Protein AF-A0A2N9W013-F1 (afdb_monomer_lite)

Sequence (113 aa):
MRNRLTITTALVATALLSAVASTSAQIPTTDSAQQPAQPAQKLNPGECGAAGRGCATDREQEYMHLGYKLLPQASSSAIANYAHACATKPAWRNDCEKNPSVILQRLGLTTED

Structure (mmCIF, N/CA/C/O backbone):
data_AF-A0A2N9W013-F1
#
_entry.id   AF-A0A2N9W013-F1
#
loop_
_atom_site.group_PDB
_atom_site.id
_atom_site.type_symbol
_atom_site.label_atom_id
_atom_site.label_alt_id
_atom_site.label_comp_id
_atom_site.label_asym_id
_atom_site.label_entity_id
_atom_site.label_seq_id
_atom_site.pdbx_PDB_ins_code
_atom_site.Cartn_x
_atom_site.Cartn_y
_atom_site.Cartn_z
_atom_site.occupancy
_atom_site.B_iso_or_equiv
_atom_site.auth_seq_id
_atom_site.auth_comp_id
_atom_site.auth_asym_id
_atom_site.auth_atom_id
_atom_site.pdbx_PDB_model_num
ATOM 1 N N . MET A 1 1 ? -17.026 -49.841 33.588 1.00 40.12 1 MET A N 1
ATOM 2 C CA . MET A 1 1 ? -15.990 -50.482 34.426 1.00 40.12 1 MET A CA 1
ATOM 3 C C . MET A 1 1 ? -14.643 -49.899 34.029 1.00 40.12 1 MET A C 1
ATOM 5 O O . MET A 1 1 ? -14.437 -49.634 32.854 1.00 40.12 1 MET A O 1
ATOM 9 N N . ARG A 1 2 ? -13.816 -49.574 35.024 1.00 47.81 2 ARG A N 1
ATOM 10 C CA . ARG A 1 2 ? -12.537 -48.856 34.911 1.00 47.81 2 ARG A CA 1
ATOM 11 C C . ARG A 1 2 ? -11.520 -49.664 34.096 1.00 47.81 2 ARG A C 1
ATOM 13 O O . ARG A 1 2 ? -11.419 -50.859 34.331 1.00 47.81 2 ARG A O 1
ATOM 20 N N . ASN A 1 3 ? -10.700 -48.999 33.279 1.00 42.66 3 ASN A N 1
ATOM 21 C CA . ASN A 1 3 ? -9.255 -49.210 33.357 1.00 42.66 3 ASN A CA 1
ATOM 22 C C . ASN A 1 3 ? -8.462 -48.003 32.844 1.00 42.66 3 ASN A C 1
ATOM 24 O O . ASN A 1 3 ? -8.784 -47.394 31.830 1.00 42.66 3 ASN A O 1
ATOM 28 N N . ARG A 1 4 ? -7.476 -47.637 33.662 1.00 52.12 4 ARG A N 1
ATOM 29 C CA . ARG A 1 4 ? -6.592 -46.473 33.585 1.00 52.12 4 ARG A CA 1
ATOM 30 C C . ARG A 1 4 ? -5.421 -46.773 32.651 1.00 52.12 4 ARG A C 1
ATOM 32 O O . ARG A 1 4 ? -4.990 -47.917 32.620 1.00 52.12 4 ARG A O 1
ATOM 39 N N . LEU A 1 5 ? -4.796 -45.743 32.081 1.00 49.34 5 LEU A N 1
ATOM 40 C CA . LEU A 1 5 ? -3.336 -45.656 32.147 1.00 49.34 5 LEU A CA 1
ATOM 41 C C . LEU A 1 5 ? -2.884 -44.190 32.161 1.00 49.34 5 LEU A C 1
ATOM 43 O O . LEU A 1 5 ? -2.965 -43.455 31.184 1.00 49.34 5 LEU A O 1
ATOM 47 N N . THR A 1 6 ? -2.462 -43.791 33.350 1.00 50.62 6 THR A N 1
ATOM 48 C CA . THR A 1 6 ? -1.704 -42.599 33.709 1.00 50.62 6 THR A CA 1
ATOM 49 C C . THR A 1 6 ? -0.305 -42.688 33.096 1.00 50.62 6 THR A C 1
ATOM 51 O O . THR A 1 6 ? 0.375 -43.686 33.318 1.00 50.62 6 THR A O 1
ATOM 54 N N . ILE A 1 7 ? 0.160 -41.640 32.413 1.00 54.44 7 ILE A N 1
ATOM 55 C CA . ILE A 1 7 ? 1.596 -41.408 32.203 1.00 54.44 7 ILE A CA 1
ATOM 56 C C . ILE A 1 7 ? 1.935 -40.068 32.848 1.00 54.44 7 ILE A C 1
ATOM 58 O O . ILE A 1 7 ? 1.815 -38.996 32.267 1.00 54.44 7 ILE A O 1
ATOM 62 N N . THR A 1 8 ? 2.297 -40.171 34.119 1.00 50.41 8 THR A N 1
ATOM 63 C CA . THR A 1 8 ? 3.114 -39.217 34.858 1.00 50.41 8 THR A CA 1
ATOM 64 C C . THR A 1 8 ? 4.575 -39.529 34.559 1.00 50.41 8 THR A C 1
ATOM 66 O O . THR A 1 8 ? 5.040 -40.608 34.920 1.00 50.41 8 THR A O 1
ATOM 69 N N . THR A 1 9 ? 5.312 -38.587 33.977 1.00 52.22 9 THR A N 1
ATOM 70 C CA . THR A 1 9 ? 6.778 -38.570 34.052 1.00 52.22 9 THR A CA 1
ATOM 71 C C . THR A 1 9 ? 7.242 -37.211 34.540 1.00 52.22 9 THR A C 1
ATOM 73 O O . THR A 1 9 ? 6.794 -36.164 34.078 1.00 52.22 9 THR A O 1
ATOM 76 N N . ALA A 1 10 ? 8.079 -37.293 35.564 1.00 48.72 10 ALA A N 1
ATOM 77 C CA . ALA A 1 10 ? 8.488 -36.251 36.473 1.00 48.72 10 ALA A CA 1
ATOM 78 C C . ALA A 1 10 ? 9.686 -35.438 35.955 1.00 48.72 10 ALA A C 1
ATOM 80 O O . ALA A 1 10 ? 10.535 -35.959 35.240 1.00 48.72 10 ALA A O 1
ATOM 81 N N . LEU A 1 11 ? 9.722 -34.177 36.398 1.00 50.41 11 LEU A N 1
ATOM 82 C CA . LEU A 1 11 ? 10.877 -33.425 36.909 1.00 50.41 11 LEU A CA 1
ATOM 83 C C . LEU A 1 11 ? 12.265 -33.728 36.318 1.00 50.41 11 LEU A C 1
ATOM 85 O O . LEU A 1 11 ? 12.888 -34.719 36.683 1.00 50.41 11 LEU A O 1
ATOM 89 N N . VAL A 1 12 ? 12.843 -32.729 35.644 1.00 49.31 12 VAL A N 1
ATOM 90 C CA . VAL A 1 12 ? 14.230 -32.329 35.931 1.00 49.31 12 VAL A CA 1
ATOM 91 C C . VAL A 1 12 ? 14.276 -30.811 36.081 1.00 49.31 12 VAL A C 1
ATOM 93 O O . VAL A 1 12 ? 14.090 -30.056 35.131 1.00 49.31 12 VAL A O 1
ATOM 96 N N . ALA A 1 13 ? 14.482 -30.388 37.325 1.00 52.94 13 ALA A N 1
ATOM 97 C CA . ALA A 1 13 ? 14.834 -29.035 37.697 1.00 52.94 13 ALA A CA 1
ATOM 98 C C . ALA A 1 13 ? 16.330 -28.824 37.440 1.00 52.94 13 ALA A C 1
ATOM 100 O O . ALA A 1 13 ? 17.157 -29.554 37.980 1.00 52.94 13 ALA A O 1
ATOM 101 N N . THR A 1 14 ? 16.679 -27.784 36.694 1.00 51.59 14 THR A N 1
ATOM 102 C CA . THR A 1 14 ? 18.012 -27.179 36.765 1.00 51.59 14 THR A CA 1
ATOM 103 C C . THR A 1 14 ? 17.839 -25.683 36.935 1.00 51.59 14 THR A C 1
ATOM 105 O O . THR A 1 14 ? 17.686 -24.930 35.977 1.00 51.59 14 THR A O 1
ATOM 108 N N . ALA A 1 15 ? 17.814 -25.283 38.204 1.00 54.19 15 ALA A N 1
ATOM 109 C CA . ALA A 1 15 ? 18.022 -23.917 38.632 1.00 54.19 15 ALA A CA 1
ATOM 110 C C . ALA A 1 15 ? 19.496 -23.556 38.400 1.00 54.19 15 ALA A C 1
ATOM 112 O O . ALA A 1 15 ? 20.383 -24.170 38.988 1.00 54.19 15 ALA A O 1
ATOM 113 N N . LEU A 1 16 ? 19.757 -22.554 37.564 1.00 57.81 16 LEU A N 1
ATOM 114 C CA . LEU A 1 16 ? 21.046 -21.870 37.512 1.00 57.81 16 LEU A CA 1
ATOM 115 C C . LEU A 1 16 ? 20.818 -20.426 37.960 1.00 57.81 16 LEU A C 1
ATOM 117 O O . LEU A 1 16 ? 20.521 -19.540 37.162 1.00 57.81 16 LEU A O 1
ATOM 121 N N . LEU A 1 17 ? 20.917 -20.216 39.277 1.00 50.84 17 LEU A N 1
ATOM 122 C CA . LEU A 1 17 ? 21.026 -18.891 39.880 1.00 50.84 17 LEU A CA 1
ATOM 123 C C . LEU A 1 17 ? 22.395 -18.315 39.514 1.00 50.84 17 LEU A C 1
ATOM 125 O O . LEU A 1 17 ? 23.407 -18.670 40.114 1.00 50.84 17 LEU A O 1
ATOM 129 N N . SER A 1 18 ? 22.420 -17.405 38.546 1.00 47.75 18 SER A N 1
ATOM 130 C CA . SER A 1 18 ? 23.581 -16.550 38.305 1.00 47.75 18 SER A CA 1
ATOM 131 C C . SER A 1 18 ? 23.369 -15.250 39.073 1.00 47.75 18 SER A C 1
ATOM 133 O O . SER A 1 18 ? 22.700 -14.335 38.598 1.00 47.75 18 SER A O 1
ATOM 135 N N . ALA A 1 19 ? 23.888 -15.194 40.299 1.00 52.81 19 ALA A N 1
ATOM 136 C CA . ALA A 1 19 ? 23.973 -13.965 41.073 1.00 52.81 19 ALA A CA 1
ATOM 137 C C . ALA A 1 19 ? 25.055 -13.071 40.452 1.00 52.81 19 ALA A C 1
ATOM 139 O O . ALA A 1 19 ? 26.245 -13.275 40.681 1.00 52.81 19 ALA A O 1
ATOM 140 N N . VAL A 1 20 ? 24.646 -12.092 39.645 1.00 57.06 20 VAL A N 1
ATOM 141 C CA . VAL A 1 20 ? 25.534 -11.008 39.216 1.00 57.06 20 VAL A CA 1
ATOM 142 C C . VAL A 1 20 ? 25.415 -9.863 40.216 1.00 57.06 20 VAL A C 1
ATOM 144 O O . VAL A 1 20 ? 24.344 -9.296 40.433 1.00 57.06 20 VAL A O 1
ATOM 147 N N . ALA A 1 21 ? 26.527 -9.583 40.891 1.00 46.81 21 ALA A N 1
ATOM 148 C CA . ALA A 1 21 ? 26.659 -8.501 41.850 1.00 46.81 21 ALA A CA 1
ATOM 149 C C . ALA A 1 21 ? 26.304 -7.164 41.184 1.00 46.81 21 ALA A C 1
ATOM 151 O O . ALA A 1 21 ? 26.926 -6.755 40.206 1.00 46.81 21 ALA A O 1
ATOM 152 N N . SER A 1 22 ? 25.284 -6.493 41.718 1.00 50.09 22 SER A N 1
ATOM 153 C CA . SER A 1 22 ? 24.893 -5.148 41.306 1.00 50.09 22 SER A CA 1
ATOM 154 C C . SER A 1 22 ? 25.836 -4.136 41.953 1.00 50.09 22 SER A C 1
ATOM 156 O O . SER A 1 22 ? 25.608 -3.688 43.074 1.00 50.09 22 SER A O 1
ATOM 158 N N . THR A 1 23 ? 26.921 -3.782 41.269 1.00 50.28 23 THR A N 1
ATOM 159 C CA . THR A 1 23 ? 27.670 -2.561 41.573 1.00 50.28 23 THR A CA 1
ATOM 160 C C . THR A 1 23 ? 26.926 -1.385 40.950 1.00 50.28 23 THR A C 1
ATOM 162 O O . THR A 1 23 ? 26.988 -1.142 39.748 1.00 50.28 23 THR A O 1
ATOM 165 N N . SER A 1 24 ? 26.184 -0.655 41.781 1.00 51.12 24 SER A N 1
ATOM 166 C CA . SER A 1 24 ? 25.549 0.613 41.428 1.00 51.12 24 SER A CA 1
ATOM 167 C C . SER A 1 24 ? 26.618 1.687 41.203 1.00 51.12 24 SER A C 1
ATOM 169 O O . SER A 1 24 ? 26.921 2.481 42.094 1.00 51.12 24 SER A O 1
ATOM 171 N N . ALA A 1 25 ? 27.211 1.695 40.011 1.00 46.16 25 ALA A N 1
ATOM 172 C CA . ALA A 1 25 ? 27.908 2.858 39.490 1.00 46.16 25 ALA A CA 1
ATOM 173 C C . ALA A 1 25 ? 26.845 3.851 39.007 1.00 46.16 25 ALA A C 1
ATOM 175 O O . ALA A 1 25 ? 26.058 3.569 38.108 1.00 46.16 25 ALA A O 1
ATOM 176 N N . GLN A 1 26 ? 26.790 4.994 39.678 1.00 53.44 26 GLN A N 1
ATOM 177 C CA . GLN A 1 26 ? 25.926 6.117 39.355 1.00 53.44 26 GLN A CA 1
ATOM 178 C C . GLN A 1 26 ? 26.350 6.670 37.986 1.00 53.44 26 GLN A C 1
ATOM 180 O O . GLN A 1 26 ? 27.456 7.191 37.854 1.00 53.44 26 GLN A O 1
ATOM 185 N N . ILE A 1 27 ? 25.494 6.537 36.969 1.00 50.66 27 ILE A N 1
ATOM 186 C CA . ILE A 1 27 ? 25.704 7.138 35.645 1.00 50.66 27 ILE A CA 1
ATOM 187 C C . ILE A 1 27 ? 24.658 8.249 35.477 1.00 50.66 27 ILE A C 1
ATOM 189 O O . ILE A 1 27 ? 23.470 7.987 35.681 1.00 50.66 27 ILE A O 1
ATOM 193 N N . PRO A 1 28 ? 25.065 9.487 35.146 1.00 45.00 28 PRO A N 1
ATOM 194 C CA . PRO A 1 28 ? 24.141 10.590 34.924 1.00 45.00 28 PRO A CA 1
ATOM 195 C C . PRO A 1 28 ? 23.187 10.272 33.766 1.00 45.00 28 PRO A C 1
ATOM 197 O O . PRO A 1 28 ? 23.609 9.946 32.658 1.00 45.00 28 PRO A O 1
ATOM 200 N N . THR A 1 29 ? 21.888 10.390 34.034 1.00 48.28 29 THR A N 1
ATOM 201 C CA . THR A 1 29 ? 20.798 10.318 33.058 1.00 48.28 29 THR A CA 1
ATOM 202 C C . THR A 1 29 ? 20.971 11.390 31.987 1.00 48.28 29 THR A C 1
ATOM 204 O O . THR A 1 29 ? 20.630 12.551 32.197 1.00 48.28 29 THR A O 1
ATOM 207 N N . THR A 1 30 ? 21.472 10.981 30.826 1.00 47.69 30 THR A N 1
ATOM 208 C CA . THR A 1 30 ? 21.215 11.651 29.549 1.00 47.69 30 THR A CA 1
ATOM 209 C C . THR A 1 30 ? 20.555 10.603 28.660 1.00 47.69 30 THR A C 1
ATOM 211 O O . THR A 1 30 ? 21.217 9.923 27.883 1.00 47.69 30 THR A O 1
ATOM 214 N N . ASP A 1 31 ? 19.256 10.376 28.873 1.00 45.41 31 ASP A N 1
ATOM 215 C CA . ASP A 1 31 ? 18.472 9.414 28.095 1.00 45.41 31 ASP A CA 1
ATOM 216 C C . ASP A 1 31 ? 18.108 10.045 26.746 1.00 45.41 31 ASP A C 1
ATOM 218 O O . ASP A 1 31 ? 17.070 10.663 26.529 1.00 45.41 31 ASP A O 1
ATOM 222 N N . SER A 1 32 ? 19.069 9.990 25.841 1.00 49.66 32 SER A N 1
ATOM 223 C CA . SER A 1 32 ? 18.819 9.909 24.414 1.00 49.66 32 SER A CA 1
ATOM 224 C C . SER A 1 32 ? 19.595 8.683 23.993 1.00 49.66 32 SER A C 1
ATOM 226 O O . SER A 1 32 ? 20.814 8.742 23.854 1.00 49.66 32 SER A O 1
ATOM 228 N N . ALA A 1 33 ? 18.912 7.542 23.897 1.00 52.88 33 ALA A N 1
ATOM 229 C CA . ALA A 1 33 ? 19.487 6.325 23.350 1.00 52.88 33 ALA A CA 1
ATOM 230 C C . ALA A 1 33 ? 19.952 6.621 21.915 1.00 52.88 33 ALA A C 1
ATOM 232 O O . ALA A 1 33 ? 19.189 6.538 20.953 1.00 52.88 33 ALA A O 1
ATOM 233 N N . GLN A 1 34 ? 21.207 7.048 21.780 1.00 52.38 34 GLN A N 1
ATOM 234 C CA . GLN A 1 34 ? 21.865 7.254 20.505 1.00 52.38 34 GLN A CA 1
ATOM 235 C C . GLN A 1 34 ? 22.004 5.885 19.854 1.00 52.38 34 GLN A C 1
ATOM 237 O O . GLN A 1 34 ? 22.901 5.103 20.166 1.00 52.38 34 GLN A O 1
ATOM 242 N N . GLN A 1 35 ? 21.068 5.597 18.951 1.00 61.56 35 GLN A N 1
ATOM 243 C CA . GLN A 1 35 ? 21.214 4.542 17.966 1.00 6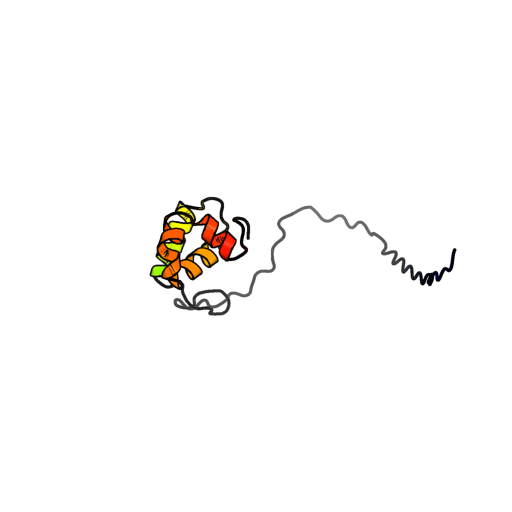1.56 35 GLN A CA 1
ATOM 244 C C . GLN A 1 35 ? 22.607 4.693 17.330 1.00 61.56 35 GLN A C 1
ATOM 246 O O . GLN A 1 35 ? 22.950 5.812 16.931 1.00 61.56 35 GLN A O 1
ATOM 251 N N . PRO A 1 36 ? 23.433 3.627 17.271 1.00 63.97 36 PRO A N 1
ATOM 252 C CA . PRO A 1 36 ? 24.758 3.706 16.675 1.00 63.97 36 PRO A CA 1
ATOM 253 C C . PRO A 1 36 ? 24.654 4.369 15.306 1.00 63.97 36 PRO A C 1
ATOM 255 O O . PRO A 1 36 ? 23.837 3.952 14.480 1.00 63.97 36 PRO A O 1
ATOM 258 N N . ALA A 1 37 ? 25.436 5.428 15.092 1.00 67.12 37 ALA A N 1
ATOM 259 C CA . ALA A 1 37 ? 25.451 6.133 13.822 1.00 67.12 37 ALA A CA 1
ATOM 260 C C . ALA A 1 37 ? 25.743 5.113 12.717 1.00 67.12 37 ALA A C 1
ATOM 262 O O . ALA A 1 37 ? 26.807 4.489 12.704 1.00 67.12 37 ALA A O 1
ATOM 263 N N . GLN A 1 38 ? 24.776 4.899 11.821 1.00 66.94 38 GLN A N 1
ATOM 264 C CA . GLN A 1 38 ? 25.024 4.061 10.659 1.00 66.94 38 GLN A CA 1
ATOM 265 C C . GLN A 1 38 ? 26.154 4.709 9.846 1.00 66.94 38 GLN A C 1
ATOM 267 O O . GLN A 1 38 ? 26.166 5.938 9.710 1.00 66.94 38 GLN A O 1
ATOM 272 N N . PRO A 1 39 ? 27.119 3.925 9.329 1.00 70.00 39 PRO A N 1
ATOM 273 C CA . PRO A 1 39 ? 28.163 4.452 8.461 1.00 70.00 39 PRO A CA 1
ATOM 274 C C . PRO A 1 39 ? 27.531 5.274 7.341 1.00 70.00 39 PRO A C 1
ATOM 276 O O . PRO A 1 39 ? 26.496 4.872 6.810 1.00 70.00 39 PRO A O 1
ATOM 279 N N . ALA A 1 40 ? 28.143 6.405 6.984 1.00 64.06 40 ALA A N 1
ATOM 280 C CA . ALA A 1 40 ? 27.663 7.250 5.898 1.00 64.06 40 ALA A CA 1
ATOM 281 C C . ALA A 1 40 ? 27.572 6.423 4.606 1.00 64.06 40 ALA A C 1
ATOM 283 O O . ALA A 1 40 ? 28.575 6.137 3.949 1.00 64.06 40 ALA A O 1
ATOM 284 N N . GLN A 1 41 ? 26.358 5.997 4.268 1.00 62.97 41 GLN A N 1
ATOM 285 C CA . GLN A 1 41 ? 26.071 5.308 3.024 1.00 62.97 41 GLN A CA 1
ATOM 286 C C . GLN A 1 41 ? 26.202 6.353 1.916 1.00 62.97 41 GLN A C 1
ATOM 288 O O . GLN A 1 41 ? 25.543 7.394 1.957 1.00 62.97 41 GLN A O 1
ATOM 293 N N . LYS A 1 42 ? 27.075 6.107 0.933 1.00 62.38 42 LYS A N 1
ATOM 294 C CA . LYS A 1 42 ? 27.063 6.863 -0.324 1.00 62.38 42 LYS A CA 1
ATOM 295 C C . LYS A 1 42 ? 25.763 6.519 -1.049 1.00 62.38 42 LYS A C 1
ATOM 297 O O . LYS A 1 42 ? 25.737 5.587 -1.838 1.00 62.38 42 LYS A O 1
ATOM 302 N N . LEU A 1 43 ? 24.692 7.230 -0.714 1.00 59.16 43 LEU A N 1
ATOM 303 C CA . LEU A 1 43 ? 23.402 7.124 -1.383 1.00 59.16 43 LEU A CA 1
ATOM 304 C C . LEU A 1 43 ? 23.576 7.690 -2.793 1.00 59.16 43 LEU A C 1
ATOM 306 O O . LEU A 1 43 ? 23.749 8.901 -2.955 1.00 59.16 43 LEU A O 1
ATOM 310 N N . ASN A 1 44 ? 23.592 6.829 -3.810 1.00 61.81 44 ASN A N 1
ATOM 311 C CA . ASN A 1 44 ? 23.601 7.312 -5.185 1.00 61.81 44 ASN A CA 1
ATOM 312 C C . ASN A 1 44 ? 22.242 7.979 -5.486 1.00 61.81 44 ASN A C 1
ATOM 314 O O . ASN A 1 44 ? 21.203 7.407 -5.151 1.00 61.81 44 ASN A O 1
ATOM 318 N N . PRO A 1 45 ? 22.206 9.165 -6.121 1.00 53.66 45 PRO A N 1
ATOM 319 C CA . PRO A 1 45 ? 20.963 9.806 -6.548 1.00 53.66 45 PRO A CA 1
ATOM 320 C C . PRO A 1 45 ? 20.331 8.977 -7.677 1.00 53.66 45 PRO A C 1
ATOM 322 O O . PRO A 1 45 ? 20.642 9.153 -8.850 1.00 53.66 45 PRO A O 1
ATOM 325 N N . GLY A 1 46 ? 19.509 8.000 -7.297 1.00 60.97 46 GLY A N 1
ATOM 326 C CA . GLY A 1 46 ? 18.956 6.960 -8.171 1.00 60.97 46 GLY A CA 1
ATOM 327 C C . GLY A 1 46 ? 18.848 5.588 -7.496 1.00 60.97 46 GLY A C 1
ATOM 328 O O . GLY A 1 46 ? 18.155 4.710 -8.001 1.00 60.97 46 GLY A O 1
ATOM 329 N N . GLU A 1 47 ? 19.491 5.393 -6.344 1.00 64.50 47 GLU A N 1
ATOM 330 C CA . GLU A 1 47 ? 19.283 4.213 -5.509 1.00 64.50 47 GLU A CA 1
ATOM 331 C C . GLU A 1 47 ? 18.059 4.410 -4.627 1.00 64.50 47 GLU A C 1
ATOM 333 O O . GLU A 1 47 ? 17.989 5.337 -3.821 1.00 64.50 47 GLU A O 1
ATOM 338 N N . CYS A 1 48 ? 17.083 3.522 -4.778 1.00 69.06 48 CYS A N 1
ATOM 339 C CA . CYS A 1 48 ? 15.833 3.613 -4.047 1.00 69.06 48 CYS A CA 1
ATOM 340 C C . CYS A 1 48 ? 15.602 2.369 -3.190 1.00 69.06 48 CYS A C 1
ATOM 342 O O . CYS A 1 48 ? 15.919 1.242 -3.578 1.00 69.06 48 CYS A O 1
ATOM 344 N N . GLY A 1 49 ? 15.074 2.609 -1.989 1.00 65.31 49 GLY A N 1
ATOM 345 C CA . GLY A 1 49 ? 14.904 1.611 -0.939 1.00 65.31 49 GLY A CA 1
ATOM 346 C C . GLY A 1 49 ? 16.211 1.210 -0.242 1.00 65.31 49 GLY A C 1
ATOM 347 O O . GLY A 1 49 ? 17.298 1.224 -0.820 1.00 65.31 49 GLY A O 1
ATOM 348 N N . ALA A 1 50 ? 16.102 0.797 1.023 1.00 70.75 50 ALA A N 1
ATOM 349 C CA . ALA A 1 50 ? 17.216 0.177 1.737 1.00 70.75 50 ALA A CA 1
ATOM 350 C C . ALA A 1 50 ? 17.702 -1.071 0.976 1.00 70.75 50 ALA A C 1
ATOM 352 O O . ALA A 1 50 ? 16.882 -1.891 0.560 1.00 70.75 50 ALA A O 1
ATOM 353 N N . ALA A 1 51 ? 19.020 -1.211 0.815 1.00 66.56 51 ALA A N 1
ATOM 354 C CA . ALA A 1 51 ? 19.662 -2.282 0.043 1.00 66.56 51 ALA A CA 1
ATOM 355 C C . ALA A 1 51 ? 19.296 -2.326 -1.460 1.00 66.56 51 ALA A C 1
ATOM 357 O O . ALA A 1 51 ? 19.347 -3.391 -2.067 1.00 66.56 51 ALA A O 1
ATOM 358 N N . GLY A 1 52 ? 18.934 -1.188 -2.068 1.00 65.19 52 GLY A N 1
ATOM 359 C CA . GLY A 1 52 ? 18.753 -1.091 -3.523 1.00 65.19 52 GLY A CA 1
ATOM 360 C C . GLY A 1 52 ? 17.505 -1.803 -4.050 1.00 65.19 52 GLY A C 1
ATOM 361 O O . GLY A 1 52 ? 17.510 -2.301 -5.173 1.00 65.19 52 GLY A O 1
ATOM 362 N N . ARG A 1 53 ? 16.427 -1.861 -3.254 1.00 66.50 53 ARG A N 1
ATOM 363 C CA . ARG A 1 53 ? 15.157 -2.517 -3.627 1.00 66.50 53 ARG A CA 1
ATOM 364 C C . ARG A 1 53 ? 14.389 -1.846 -4.780 1.00 66.50 53 ARG A C 1
ATOM 366 O O . ARG A 1 53 ? 13.336 -2.343 -5.163 1.00 66.50 53 ARG A O 1
ATOM 373 N N . GLY A 1 54 ? 14.924 -0.778 -5.364 1.00 73.81 54 GLY A N 1
ATOM 374 C CA . GLY A 1 54 ? 14.325 -0.064 -6.486 1.00 73.81 54 GLY A CA 1
ATOM 375 C C . GLY A 1 54 ? 13.299 0.978 -6.041 1.00 73.81 54 GLY A C 1
ATOM 376 O O . GLY A 1 54 ? 12.892 1.038 -4.880 1.00 73.81 54 GLY A O 1
ATOM 377 N N . CYS A 1 55 ? 12.937 1.862 -6.971 1.00 83.88 55 CYS A N 1
ATOM 378 C CA . CYS A 1 55 ? 12.001 2.965 -6.742 1.00 83.88 55 CYS A CA 1
ATOM 379 C C . CYS A 1 55 ? 10.554 2.497 -6.818 1.00 83.88 55 CYS A C 1
ATOM 381 O O . CYS A 1 55 ? 10.210 1.649 -7.641 1.00 83.88 55 CYS A O 1
ATOM 383 N N . ALA A 1 56 ? 9.699 3.143 -6.025 1.00 88.19 56 ALA A N 1
ATOM 384 C CA . ALA A 1 56 ? 8.264 3.092 -6.244 1.00 88.19 56 ALA A CA 1
ATOM 385 C C . ALA A 1 56 ? 7.943 3.658 -7.636 1.00 88.19 56 ALA A C 1
ATOM 387 O O . ALA A 1 56 ? 8.418 4.738 -8.003 1.00 88.19 56 ALA A O 1
ATOM 388 N N . THR A 1 57 ? 7.134 2.926 -8.399 1.00 91.62 57 THR A N 1
ATOM 389 C CA . THR A 1 57 ? 6.625 3.382 -9.703 1.00 91.62 57 THR A CA 1
ATOM 390 C C . THR A 1 57 ? 5.694 4.586 -9.542 1.00 91.62 57 THR A C 1
ATOM 392 O O . THR A 1 57 ? 5.124 4.768 -8.469 1.00 91.62 57 THR A O 1
ATOM 395 N N . ASP A 1 58 ? 5.457 5.364 -10.601 1.00 94.69 58 ASP A N 1
ATOM 396 C CA . ASP A 1 58 ? 4.534 6.514 -10.553 1.00 94.69 58 ASP A CA 1
ATOM 397 C C . ASP A 1 58 ? 3.146 6.118 -10.028 1.00 94.69 58 ASP A C 1
ATOM 399 O O . ASP A 1 58 ? 2.593 6.760 -9.140 1.00 94.69 58 ASP A O 1
ATOM 403 N N . ARG A 1 59 ? 2.620 4.980 -10.496 1.00 95.06 59 ARG A N 1
A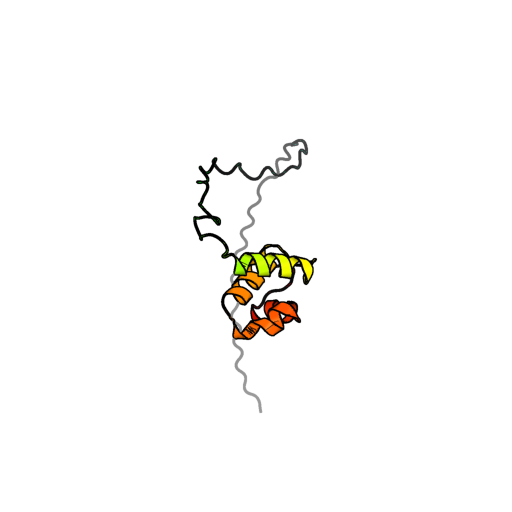TOM 404 C CA . ARG A 1 59 ? 1.338 4.441 -10.021 1.00 95.06 59 ARG A CA 1
ATOM 405 C C . ARG A 1 59 ? 1.386 4.060 -8.541 1.00 95.06 59 ARG A C 1
ATOM 407 O O . ARG A 1 59 ? 0.405 4.229 -7.826 1.00 95.06 59 ARG A O 1
ATOM 414 N N . GLU A 1 60 ? 2.503 3.514 -8.075 1.00 95.94 60 GLU A N 1
ATOM 415 C CA . GLU A 1 60 ? 2.682 3.204 -6.658 1.00 95.94 60 GLU A CA 1
ATOM 416 C C . GLU A 1 60 ? 2.745 4.487 -5.820 1.00 95.94 60 GLU A C 1
ATOM 418 O O . GLU A 1 60 ? 2.109 4.552 -4.775 1.00 95.94 60 GLU A O 1
ATOM 423 N N . GLN A 1 61 ? 3.390 5.549 -6.308 1.00 96.12 61 GLN A N 1
ATOM 424 C CA . GLN A 1 61 ? 3.403 6.857 -5.644 1.00 96.12 61 GLN A CA 1
ATOM 425 C C . GLN A 1 61 ? 2.007 7.500 -5.587 1.00 96.12 61 GLN A C 1
ATOM 427 O O . GLN A 1 61 ? 1.622 8.041 -4.547 1.00 96.12 61 GLN A O 1
ATOM 432 N N . GLU A 1 62 ? 1.211 7.394 -6.655 1.00 97.69 62 GLU A N 1
ATOM 433 C CA . GLU A 1 62 ? -0.192 7.834 -6.664 1.00 97.69 62 GLU A CA 1
ATOM 434 C C . GLU A 1 62 ? -1.010 7.117 -5.583 1.00 97.69 62 GLU A C 1
ATOM 436 O O . GLU A 1 62 ? -1.722 7.759 -4.804 1.00 97.69 62 GLU A O 1
ATOM 441 N N . TYR A 1 63 ? -0.870 5.791 -5.480 1.00 98.19 63 TYR A N 1
ATOM 442 C CA . TYR A 1 63 ? -1.544 5.037 -4.428 1.00 98.19 63 TYR A CA 1
ATOM 443 C C . TYR A 1 63 ? -0.967 5.305 -3.038 1.00 98.19 63 TYR A C 1
ATOM 445 O O . TYR A 1 63 ? -1.734 5.284 -2.082 1.00 98.19 63 TYR A O 1
ATOM 453 N N . MET A 1 64 ? 0.323 5.617 -2.880 1.00 97.75 64 MET A N 1
ATOM 454 C CA . MET A 1 64 ? 0.854 6.070 -1.587 1.00 97.75 64 MET A CA 1
ATOM 455 C C . MET A 1 64 ? 0.159 7.359 -1.146 1.00 97.75 64 MET A C 1
ATOM 457 O O . MET A 1 64 ? -0.326 7.443 -0.018 1.00 97.75 64 MET A O 1
ATOM 461 N N . HIS A 1 65 ? 0.047 8.346 -2.040 1.00 98.12 65 HIS A N 1
ATOM 462 C CA . HIS A 1 65 ? -0.641 9.601 -1.740 1.00 98.12 65 HIS A CA 1
ATOM 463 C C . HIS A 1 65 ? -2.118 9.374 -1.388 1.00 98.12 65 HIS A C 1
ATOM 465 O O . HIS A 1 65 ? -2.619 9.913 -0.398 1.00 98.12 65 HIS A O 1
ATOM 471 N N . LEU A 1 66 ? -2.808 8.534 -2.163 1.00 98.19 66 LEU A N 1
ATOM 472 C CA . LEU A 1 66 ? -4.190 8.155 -1.879 1.00 98.19 66 LEU A CA 1
ATOM 473 C C . LEU A 1 66 ? -4.316 7.431 -0.532 1.00 98.19 66 LEU A C 1
ATOM 475 O O . LEU A 1 66 ? -5.218 7.736 0.245 1.00 98.19 66 LEU A O 1
ATOM 479 N N . GLY A 1 67 ? -3.390 6.522 -0.234 1.00 97.75 67 GLY A N 1
ATOM 480 C CA . GLY A 1 67 ? -3.321 5.782 1.018 1.00 97.75 67 GLY A CA 1
ATOM 481 C C . GLY A 1 67 ? -3.218 6.715 2.218 1.00 97.75 67 GLY A C 1
ATOM 482 O O . GLY A 1 67 ? -4.057 6.634 3.108 1.00 97.75 67 GLY A O 1
ATOM 483 N N . TYR A 1 68 ? -2.283 7.669 2.212 1.00 98.12 68 TYR A N 1
ATOM 484 C CA . TYR A 1 68 ? -2.160 8.659 3.291 1.00 98.12 68 TYR A CA 1
ATOM 485 C C . TYR A 1 68 ? -3.418 9.517 3.469 1.00 98.12 68 TYR A C 1
ATOM 487 O O . TYR A 1 68 ? -3.755 9.901 4.589 1.00 98.12 68 TYR A O 1
ATOM 495 N N . LYS A 1 69 ? -4.141 9.803 2.380 1.00 98.12 69 LYS A N 1
ATOM 496 C CA . LYS A 1 69 ? -5.402 10.550 2.440 1.00 98.12 69 LYS A CA 1
ATOM 497 C C . LYS A 1 69 ? -6.540 9.728 3.049 1.00 98.12 69 LYS A C 1
ATOM 499 O O . LYS A 1 69 ? -7.341 10.275 3.804 1.00 98.12 69 LYS A O 1
ATOM 504 N N . LEU A 1 70 ? -6.657 8.452 2.686 1.00 97.69 70 LEU A N 1
ATOM 505 C CA . LEU A 1 70 ? -7.784 7.608 3.094 1.00 97.69 70 LEU A CA 1
ATOM 506 C C . LEU A 1 70 ? -7.540 6.840 4.403 1.00 97.69 70 LEU A C 1
ATOM 508 O O . LEU A 1 70 ? -8.494 6.472 5.083 1.00 97.69 70 LEU A O 1
ATOM 512 N N . LEU A 1 71 ? -6.279 6.598 4.757 1.00 97.38 71 LEU A N 1
ATOM 513 C CA . LEU A 1 71 ? -5.834 5.879 5.949 1.00 97.38 71 LEU A CA 1
ATOM 514 C C . LEU A 1 71 ? -4.859 6.760 6.758 1.00 97.38 71 LEU A C 1
ATOM 516 O O . LEU A 1 71 ? -3.688 6.416 6.899 1.00 97.38 71 LEU A O 1
ATOM 520 N N . PRO A 1 72 ? -5.307 7.900 7.315 1.00 96.38 72 PRO A N 1
ATOM 521 C CA . PRO A 1 72 ? -4.416 8.884 7.943 1.00 96.38 72 PRO A CA 1
ATOM 522 C C . PRO A 1 72 ? -3.705 8.380 9.208 1.00 96.38 72 PRO A C 1
ATOM 524 O O . PRO A 1 72 ? -2.729 8.983 9.636 1.00 96.38 72 PRO A O 1
ATOM 527 N N . GLN A 1 73 ? -4.203 7.298 9.812 1.00 96.25 73 GLN A N 1
ATOM 528 C CA . GLN A 1 73 ? -3.601 6.658 10.987 1.00 96.25 73 GLN A CA 1
ATOM 529 C C . GLN A 1 73 ? -2.715 5.462 10.619 1.00 96.25 73 GLN A C 1
ATOM 531 O O . GLN A 1 73 ? -2.198 4.794 11.508 1.00 96.25 73 GLN A O 1
ATOM 536 N N . ALA A 1 74 ? -2.578 5.150 9.325 1.00 97.06 74 ALA A N 1
ATOM 537 C CA . ALA A 1 74 ? -1.734 4.053 8.891 1.00 97.06 74 ALA A CA 1
ATOM 538 C C . ALA A 1 74 ? -0.255 4.443 8.930 1.00 97.06 74 ALA A C 1
ATOM 540 O O . ALA A 1 74 ? 0.137 5.538 8.520 1.00 97.06 74 ALA A O 1
ATOM 541 N N . SER A 1 75 ? 0.569 3.511 9.387 1.00 97.69 75 SER A N 1
ATOM 542 C CA . SER A 1 75 ? 2.013 3.607 9.347 1.00 97.69 75 SER A CA 1
ATOM 543 C C . SER A 1 75 ? 2.486 3.721 7.890 1.00 97.69 75 SER A C 1
ATOM 545 O O . SER A 1 75 ? 1.849 3.231 6.951 1.00 97.69 75 SER A O 1
ATOM 547 N N . SER A 1 76 ? 3.655 4.328 7.681 1.00 94.50 76 SER A N 1
ATOM 548 C CA . SER A 1 76 ? 4.273 4.391 6.350 1.00 94.50 76 SER A CA 1
ATOM 549 C C . SER A 1 76 ? 4.546 3.004 5.752 1.00 94.50 76 SER A C 1
ATOM 551 O O . SER A 1 76 ? 4.574 2.860 4.532 1.00 94.50 76 SER A O 1
ATOM 553 N N . SER A 1 77 ? 4.729 1.988 6.598 1.00 95.25 77 SER A N 1
ATOM 554 C CA . SER A 1 77 ? 4.914 0.593 6.205 1.00 95.25 77 SER A CA 1
ATOM 555 C C . SER A 1 77 ? 3.609 0.004 5.646 1.00 95.25 77 SER A C 1
ATOM 557 O O . SER A 1 77 ? 3.591 -0.463 4.500 1.00 95.25 77 SER A O 1
ATOM 559 N N . ALA A 1 78 ? 2.493 0.123 6.370 1.00 97.75 78 ALA A N 1
ATOM 560 C CA . ALA A 1 78 ? 1.170 -0.265 5.885 1.00 97.75 78 ALA A CA 1
ATOM 561 C C . ALA A 1 78 ? 0.791 0.468 4.587 1.00 97.75 78 ALA A C 1
ATOM 563 O O . ALA A 1 78 ? 0.311 -0.164 3.642 1.00 97.75 78 ALA A O 1
ATOM 564 N N . ILE A 1 79 ? 1.054 1.779 4.496 1.00 98.25 79 ILE A N 1
ATOM 565 C CA . ILE A 1 79 ? 0.788 2.566 3.280 1.00 98.25 79 ILE A CA 1
ATOM 566 C C . ILE A 1 79 ? 1.626 2.086 2.093 1.00 98.25 79 ILE A C 1
ATOM 568 O O . ILE A 1 79 ? 1.083 1.941 0.997 1.00 98.25 79 ILE A O 1
ATOM 572 N N . ALA A 1 80 ? 2.914 1.792 2.286 1.00 95.88 80 ALA A N 1
ATOM 573 C CA . ALA A 1 80 ? 3.762 1.276 1.214 1.00 95.88 80 ALA A CA 1
ATOM 574 C C . ALA A 1 80 ? 3.262 -0.083 0.695 1.00 95.88 80 ALA A C 1
ATOM 576 O O . ALA A 1 80 ? 3.145 -0.279 -0.515 1.00 95.88 80 ALA A O 1
ATOM 577 N N . ASN A 1 81 ? 2.884 -0.998 1.594 1.00 97.12 81 ASN A N 1
ATOM 578 C CA . ASN A 1 81 ? 2.328 -2.300 1.215 1.00 97.12 81 ASN A CA 1
ATOM 579 C C . ASN A 1 81 ? 0.978 -2.173 0.490 1.00 97.12 81 ASN A C 1
ATOM 581 O O . ASN A 1 81 ? 0.761 -2.820 -0.540 1.00 97.12 81 ASN A O 1
ATOM 585 N N . TYR A 1 82 ? 0.085 -1.314 0.989 1.00 98.31 82 TYR A N 1
ATOM 586 C CA . TYR A 1 82 ? -1.173 -0.971 0.324 1.00 98.31 82 TYR A CA 1
ATOM 587 C C . TYR A 1 82 ? -0.923 -0.444 -1.095 1.00 98.31 82 TYR A C 1
ATOM 589 O O . TYR A 1 82 ? -1.511 -0.944 -2.058 1.00 98.31 82 TYR A O 1
ATOM 597 N N . ALA A 1 83 ? -0.017 0.522 -1.239 1.00 97.94 83 ALA A N 1
ATOM 598 C CA . ALA A 1 83 ? 0.261 1.172 -2.509 1.00 97.94 83 ALA A CA 1
ATOM 599 C C . ALA A 1 83 ? 0.836 0.201 -3.540 1.00 97.94 83 ALA A C 1
ATOM 601 O O . ALA A 1 83 ? 0.359 0.149 -4.678 1.00 97.94 83 ALA A O 1
ATOM 602 N N . HIS A 1 84 ? 1.796 -0.627 -3.126 1.00 96.69 84 HIS A N 1
ATOM 603 C CA . HIS A 1 84 ? 2.372 -1.661 -3.973 1.00 96.69 84 HIS A CA 1
ATOM 604 C C . HIS A 1 84 ? 1.309 -2.661 -4.449 1.00 96.69 84 HIS A C 1
ATOM 606 O O . HIS A 1 84 ? 1.222 -2.980 -5.640 1.00 96.69 84 HIS A O 1
ATOM 612 N N . ALA A 1 85 ? 0.442 -3.128 -3.544 1.00 97.81 85 ALA A N 1
ATOM 613 C CA . ALA A 1 85 ? -0.643 -4.040 -3.892 1.00 97.81 85 ALA A CA 1
ATOM 614 C C . ALA A 1 85 ? -1.621 -3.410 -4.896 1.00 97.81 85 ALA A C 1
ATOM 616 O O . ALA A 1 85 ? -2.003 -4.051 -5.877 1.00 97.81 85 ALA A O 1
ATOM 617 N N . CYS A 1 86 ? -1.987 -2.146 -4.696 1.00 98.19 86 CYS A N 1
ATOM 618 C CA . CYS A 1 86 ? -2.899 -1.417 -5.574 1.00 98.19 86 CYS A CA 1
ATOM 619 C C . CYS A 1 86 ? -2.295 -1.091 -6.946 1.00 98.19 86 CYS A C 1
ATOM 621 O O . CYS A 1 86 ? -2.998 -1.127 -7.961 1.00 98.19 86 CYS A O 1
ATOM 623 N N . ALA A 1 87 ? -0.984 -0.855 -7.015 1.00 97.69 87 ALA A N 1
ATOM 624 C CA . ALA A 1 87 ? -0.277 -0.649 -8.274 1.00 97.69 87 ALA A CA 1
ATOM 625 C C . ALA A 1 87 ? -0.168 -1.938 -9.108 1.00 97.69 87 ALA A C 1
ATOM 627 O O . ALA A 1 87 ? -0.274 -1.886 -10.339 1.00 97.69 87 ALA A O 1
ATOM 628 N N . THR A 1 88 ? 0.005 -3.087 -8.447 1.00 96.81 88 THR A N 1
ATOM 629 C CA . THR A 1 88 ? 0.306 -4.380 -9.090 1.00 96.81 88 THR A CA 1
ATOM 630 C C . THR A 1 88 ? -0.909 -5.281 -9.315 1.00 96.81 88 THR A C 1
ATOM 632 O O . THR A 1 88 ? -0.837 -6.193 -10.141 1.00 96.81 88 THR A O 1
ATOM 635 N N . LYS A 1 89 ? -2.043 -5.044 -8.638 1.00 97.38 89 LYS A N 1
ATOM 636 C CA . LYS A 1 89 ? -3.266 -5.864 -8.748 1.00 97.38 89 LYS A CA 1
ATOM 637 C C . LYS A 1 89 ? -4.438 -5.050 -9.317 1.00 97.38 89 LYS A C 1
ATOM 639 O O . LYS A 1 89 ? -5.287 -4.582 -8.560 1.00 97.38 89 LYS A O 1
ATOM 644 N N . PRO A 1 90 ? -4.577 -4.936 -10.654 1.00 95.25 90 PRO A N 1
ATOM 645 C CA . PRO A 1 90 ? -5.640 -4.146 -11.284 1.00 95.25 90 PRO A CA 1
ATOM 646 C C . PRO 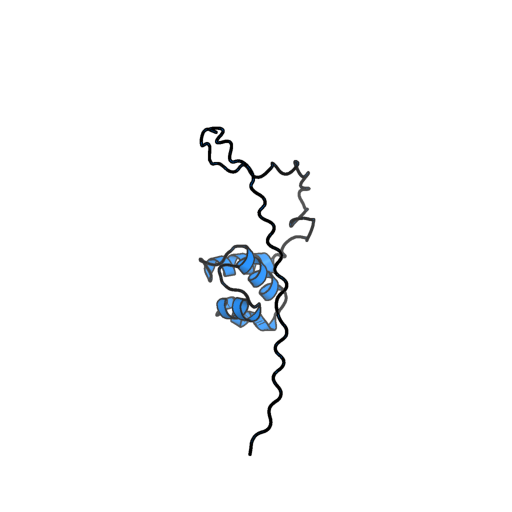A 1 90 ? -7.062 -4.533 -10.858 1.00 95.25 90 PRO A C 1
ATOM 648 O O . PRO A 1 90 ? -7.926 -3.665 -10.765 1.00 95.25 90 PRO A O 1
ATOM 651 N N . ALA A 1 91 ? -7.296 -5.816 -10.561 1.00 97.50 91 ALA A N 1
ATOM 652 C CA . ALA A 1 91 ? -8.584 -6.318 -10.081 1.00 97.50 91 ALA A CA 1
ATOM 653 C C . ALA A 1 91 ? -9.013 -5.706 -8.734 1.00 97.50 91 ALA A C 1
ATOM 655 O O . ALA A 1 91 ? -10.190 -5.746 -8.392 1.00 97.50 91 ALA A O 1
ATOM 656 N N . TRP A 1 92 ? -8.077 -5.143 -7.965 1.00 97.75 92 TRP A N 1
ATOM 657 C CA . TRP A 1 92 ? -8.344 -4.537 -6.660 1.00 97.75 92 TRP A CA 1
ATOM 658 C C . TRP A 1 92 ? -8.607 -3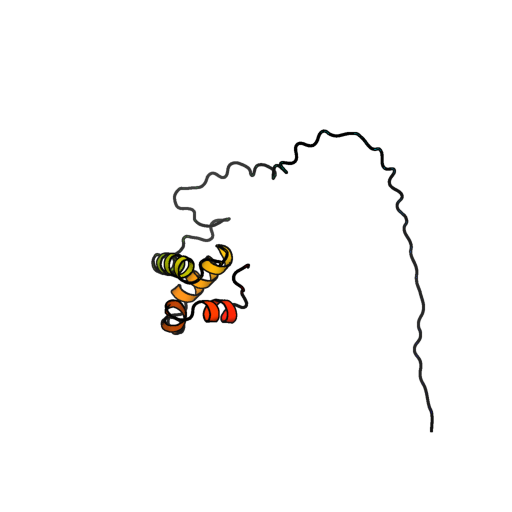.032 -6.739 1.00 97.75 92 TRP A C 1
ATOM 660 O O . TRP A 1 92 ? -8.933 -2.439 -5.718 1.00 97.75 92 TRP A O 1
ATOM 670 N N . ARG A 1 93 ? -8.525 -2.410 -7.925 1.00 97.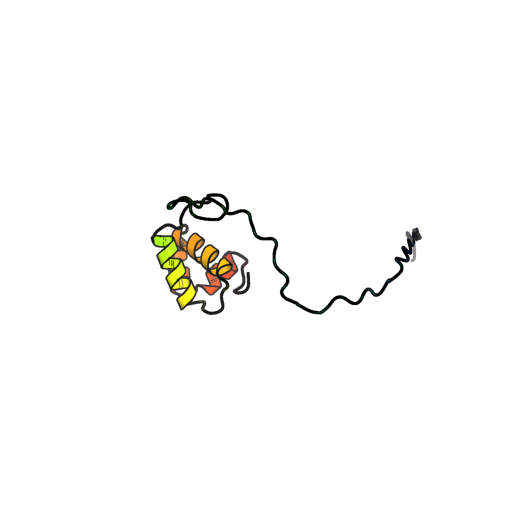06 93 ARG A N 1
ATOM 671 C CA . ARG A 1 93 ? -8.612 -0.948 -8.101 1.00 97.06 93 ARG A CA 1
ATOM 672 C C . ARG A 1 93 ? -9.790 -0.309 -7.363 1.00 97.06 93 ARG A C 1
ATOM 674 O O . ARG A 1 93 ? -9.606 0.655 -6.633 1.00 97.06 93 ARG A O 1
ATOM 681 N N . ASN A 1 94 ? -10.990 -0.867 -7.522 1.00 98.06 94 ASN A N 1
ATOM 682 C CA . ASN A 1 94 ? -12.189 -0.312 -6.891 1.00 98.06 94 ASN A CA 1
ATOM 683 C C . ASN A 1 94 ? -12.095 -0.329 -5.354 1.00 98.06 94 ASN A C 1
ATOM 685 O O . ASN A 1 94 ? -12.504 0.623 -4.698 1.00 98.06 94 ASN A O 1
ATOM 689 N N . ASP A 1 95 ? -11.524 -1.390 -4.784 1.00 98.25 95 ASP A N 1
ATOM 690 C CA . ASP A 1 95 ? -11.323 -1.496 -3.338 1.00 98.25 95 ASP A CA 1
ATOM 691 C C . ASP A 1 95 ? -10.178 -0.597 -2.867 1.00 98.25 95 ASP A C 1
ATOM 693 O O . ASP A 1 95 ? -10.286 0.011 -1.809 1.00 98.25 95 ASP A O 1
ATOM 697 N N . CYS A 1 96 ? -9.124 -0.436 -3.667 1.00 98.25 96 CYS A N 1
ATOM 698 C CA . CYS A 1 96 ? -8.063 0.528 -3.396 1.00 98.25 96 CYS A CA 1
ATOM 699 C C . CYS A 1 96 ? -8.616 1.950 -3.269 1.00 98.25 96 CYS A C 1
ATOM 701 O O . CYS A 1 96 ? -8.306 2.639 -2.304 1.00 98.25 96 CYS A O 1
ATOM 703 N N . GLU A 1 97 ? -9.472 2.371 -4.197 1.00 97.88 97 GLU A N 1
ATOM 704 C CA . GLU A 1 97 ? -9.995 3.740 -4.238 1.00 97.88 97 GLU A CA 1
ATOM 705 C C . GLU A 1 97 ? -11.103 4.009 -3.212 1.00 97.88 97 GLU A C 1
ATOM 707 O O . GLU A 1 97 ? -11.253 5.145 -2.762 1.00 97.88 97 GLU A O 1
ATOM 712 N N . LYS A 1 98 ? -11.893 2.990 -2.847 1.00 97.94 98 LYS A N 1
ATOM 713 C CA . LYS A 1 98 ? -13.104 3.175 -2.025 1.00 97.94 98 LYS A CA 1
ATOM 714 C C . LYS A 1 98 ? -13.031 2.550 -0.639 1.00 97.94 98 LYS A C 1
ATOM 716 O O . LYS A 1 98 ? -13.633 3.082 0.284 1.00 97.94 98 LYS A O 1
ATOM 721 N N . ASN A 1 99 ? -12.327 1.429 -0.492 1.00 97.12 99 ASN A N 1
ATOM 722 C CA . ASN A 1 99 ? -12.307 0.616 0.725 1.00 97.12 99 ASN A CA 1
ATOM 723 C C . ASN A 1 99 ? -10.870 0.199 1.097 1.00 97.12 99 ASN A C 1
ATOM 725 O O . ASN A 1 99 ? -10.576 -0.997 1.192 1.00 97.12 99 ASN A O 1
ATOM 729 N N . PRO A 1 100 ? -9.946 1.146 1.324 1.00 96.50 100 PRO A N 1
ATOM 730 C CA . PRO A 1 100 ? -8.527 0.830 1.476 1.00 96.50 100 PRO A CA 1
ATOM 731 C C . PRO A 1 100 ? -8.227 -0.040 2.708 1.00 96.50 100 PRO A C 1
ATOM 733 O O . PRO A 1 100 ? -7.304 -0.850 2.672 1.00 96.50 100 PRO A O 1
ATOM 736 N N . SER A 1 101 ? -9.051 0.016 3.760 1.00 97.19 101 SER A N 1
ATOM 737 C CA . SER A 1 101 ? -8.940 -0.896 4.909 1.00 97.19 101 SER A CA 1
ATOM 738 C C . SER A 1 101 ? -9.165 -2.366 4.532 1.00 97.19 101 SER A C 1
ATOM 740 O O . SER A 1 101 ? -8.544 -3.246 5.120 1.00 97.19 101 SER A O 1
ATOM 742 N N . VAL A 1 102 ? -10.000 -2.654 3.524 1.00 97.88 102 VAL A N 1
ATOM 743 C CA . VAL A 1 102 ? -10.195 -4.024 3.010 1.00 97.88 102 VAL A CA 1
ATOM 744 C C . VAL A 1 102 ? -8.926 -4.524 2.326 1.00 97.88 102 VAL A C 1
ATOM 746 O O . VAL A 1 102 ? -8.610 -5.708 2.409 1.00 97.88 102 VAL A O 1
ATOM 749 N N . ILE A 1 103 ? -8.169 -3.637 1.673 1.00 98.38 103 ILE A N 1
ATOM 750 C CA . ILE A 1 103 ? -6.877 -4.002 1.087 1.00 98.38 103 ILE A CA 1
ATOM 751 C C . ILE A 1 103 ? -5.878 -4.365 2.185 1.00 98.38 103 ILE A C 1
ATOM 753 O O . ILE A 1 103 ? -5.259 -5.419 2.079 1.00 98.38 103 ILE A O 1
ATOM 757 N N . LEU A 1 104 ? -5.774 -3.571 3.259 1.00 97.88 104 LEU A N 1
ATOM 758 C CA . LEU A 1 104 ? -4.913 -3.915 4.400 1.00 97.88 104 LEU A CA 1
ATOM 759 C C . LEU A 1 104 ? -5.286 -5.278 4.998 1.00 97.88 104 LEU A C 1
ATOM 761 O O . LEU A 1 104 ? -4.424 -6.141 5.136 1.00 97.88 104 LEU A O 1
ATOM 765 N N . GLN A 1 105 ? -6.578 -5.538 5.214 1.00 97.88 105 GLN A N 1
ATOM 766 C CA . GLN A 1 105 ? -7.054 -6.839 5.699 1.00 97.88 105 GLN A CA 1
ATOM 767 C C . GLN A 1 105 ? -6.700 -7.994 4.753 1.00 97.88 105 GLN A C 1
ATOM 769 O O . GLN A 1 105 ? -6.271 -9.052 5.207 1.00 97.88 105 GLN A O 1
ATOM 774 N N . ARG A 1 106 ? -6.834 -7.804 3.432 1.00 97.81 106 ARG A N 1
ATOM 775 C CA . ARG A 1 106 ? -6.427 -8.809 2.431 1.00 97.81 106 ARG A CA 1
ATOM 776 C C . ARG A 1 106 ? -4.925 -9.083 2.450 1.00 97.81 106 ARG A C 1
ATOM 778 O O . ARG A 1 106 ? -4.518 -10.183 2.089 1.00 97.81 106 ARG A O 1
ATOM 785 N N . LEU A 1 107 ? -4.122 -8.095 2.837 1.00 97.44 107 LEU A N 1
ATOM 786 C CA . LEU A 1 107 ? -2.677 -8.225 3.024 1.00 97.44 107 LEU A CA 1
ATOM 787 C C . LEU A 1 107 ? -2.305 -8.797 4.402 1.00 97.44 107 LEU A C 1
ATOM 789 O O . LEU A 1 107 ? -1.136 -9.093 4.624 1.00 97.44 107 LEU A O 1
ATOM 793 N N . GLY A 1 108 ? -3.275 -8.980 5.305 1.00 97.88 108 GLY A N 1
ATOM 794 C CA . GLY A 1 108 ? -3.026 -9.401 6.683 1.00 97.88 108 GLY A CA 1
ATOM 795 C C . GLY A 1 108 ? -2.395 -8.307 7.546 1.00 97.88 108 GLY A C 1
A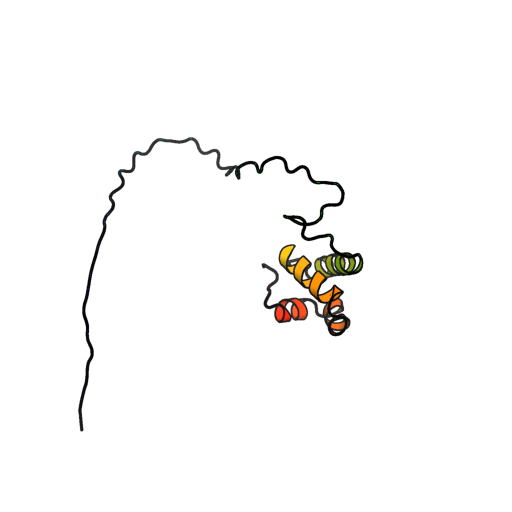TOM 796 O O . GLY A 1 108 ? -1.713 -8.632 8.510 1.00 97.88 108 GLY A O 1
ATOM 797 N N . LEU A 1 109 ? -2.603 -7.039 7.184 1.00 97.25 109 LEU A N 1
ATOM 798 C CA . LEU A 1 109 ? -2.056 -5.865 7.856 1.00 97.25 109 LEU A CA 1
ATOM 799 C C . LEU A 1 109 ? -3.148 -5.079 8.587 1.00 97.25 109 LEU A C 1
ATOM 801 O O . LEU A 1 109 ? -4.317 -5.039 8.186 1.00 97.25 109 LEU A O 1
ATOM 805 N N . THR A 1 110 ? -2.725 -4.397 9.634 1.00 96.19 110 THR A N 1
ATOM 806 C CA . THR A 1 110 ? -3.431 -3.341 10.348 1.00 96.19 110 THR A CA 1
ATOM 807 C C . THR A 1 110 ? -2.895 -1.978 9.911 1.00 96.19 110 THR A C 1
ATOM 809 O O . THR A 1 110 ? -2.023 -1.867 9.050 1.00 96.19 110 THR A O 1
ATOM 812 N N . THR A 1 111 ? -3.436 -0.904 10.479 1.00 94.69 111 THR A N 1
ATOM 813 C CA . THR A 1 111 ? -2.879 0.437 10.280 1.00 94.69 111 THR A CA 1
ATOM 814 C C . THR A 1 111 ? -1.551 0.631 11.012 1.00 94.69 111 THR A C 1
ATOM 816 O O . THR A 1 111 ? -0.827 1.555 10.683 1.00 94.69 111 THR A O 1
ATOM 819 N N . GLU A 1 112 ? -1.216 -0.190 12.001 1.00 93.75 112 GLU A N 1
ATOM 820 C CA . GLU A 1 112 ? -0.045 0.029 12.862 1.00 93.75 112 GLU A CA 1
ATOM 821 C C . GLU A 1 112 ? 1.214 -0.688 12.352 1.00 93.75 112 GLU A C 1
ATOM 823 O O . GLU A 1 112 ? 2.320 -0.274 12.698 1.00 93.75 112 GLU A O 1
ATOM 828 N N . ASP A 1 113 ? 1.040 -1.719 11.519 1.00 90.94 113 ASP A N 1
ATOM 829 C CA . ASP A 1 113 ? 2.119 -2.500 10.894 1.00 90.94 113 ASP A CA 1
ATOM 830 C C . ASP A 1 113 ? 2.976 -1.670 9.936 1.00 90.94 113 ASP A C 1
ATOM 832 O O . ASP A 1 113 ? 4.210 -1.872 9.876 1.00 90.94 113 ASP A O 1
#

Organism: NCBI:txid1867719

pLDDT: mean 76.97, std 21.33, range [40.12, 98.38]

Radius of gyration: 26.35 Å; chains: 1; bounding box: 44×62×53 Å

Secondary structure (DSSP, 8-state):
--------------------------------------------TT--SGGG--PPPHHHHHHHHHHHHH-TTS-HHHHHHHHHHHHH-GGGHHHHHH-HHHHHHHHT--S--

Foldseek 3Di:
DDDDDDDDDDDDDDDDDDDDDDPPDDDDDPPPPPDPPDPPPPDDPQQDDDPRPGDQDPQLVVLLVLCCVVLVLADSVLSSQLSVCCSPPVVCVVCSNPPSQVSCVVVVHDSDD